Protein AF-A0A8T4NAN2-F1 (afdb_monomer_lite)

Radius of gyration: 14.88 Å; chains: 1; bounding box: 34×38×30 Å

pLDDT: mean 86.54, std 11.12, range [40.56, 97.69]

Foldseek 3Di:
DPPPPDDDDDDDPVVVVVLVVLDLDPPDDSVNSVVVVVVLVVCCVVPVVVSVVVVVVSVVSVVVVVVVVVVVD

Sequence (73 aa):
MQNEEITTIKLKKTTKERMEKLRTYPRETYDDILERMLGILNLTRVNPEKAQSKLINIDRQHKKENREKRLKI

Structure (mmCIF, N/CA/C/O backbone):
data_AF-A0A8T4NAN2-F1
#
_entry.id   AF-A0A8T4NAN2-F1
#
loop_
_atom_site.group_PDB
_atom_site.id
_atom_site.type_symbol
_atom_site.label_atom_id
_atom_site.label_alt_id
_atom_site.label_comp_id
_atom_site.label_asym_id
_atom_site.label_entity_id
_atom_site.label_seq_id
_atom_site.pdbx_PDB_ins_code
_atom_site.Cartn_x
_atom_site.Cartn_y
_atom_site.Cartn_z
_atom_site.occupancy
_atom_site.B_iso_or_equiv
_atom_site.auth_seq_id
_atom_site.auth_comp_id
_atom_site.auth_asym_id
_atom_site.auth_atom_id
_atom_site.pdbx_PDB_model_num
ATOM 1 N N . MET A 1 1 ? -19.190 -10.451 -18.511 1.00 40.56 1 MET A N 1
ATOM 2 C CA . MET A 1 1 ? -18.778 -9.924 -17.196 1.00 40.56 1 MET A CA 1
ATOM 3 C C . MET A 1 1 ? -17.984 -11.032 -16.534 1.00 40.56 1 MET A C 1
ATOM 5 O O . MET A 1 1 ? -18.550 -12.098 -16.338 1.00 40.56 1 MET A O 1
ATOM 9 N N . GLN A 1 2 ? -16.674 -10.866 -16.350 1.00 50.09 2 GLN A N 1
ATOM 10 C CA . GLN A 1 2 ? -15.902 -11.835 -15.568 1.00 50.09 2 GLN A CA 1
ATOM 11 C C . GLN A 1 2 ? -16.362 -11.682 -14.116 1.00 50.09 2 GLN A C 1
ATOM 13 O O . GLN A 1 2 ? -16.294 -10.584 -13.573 1.00 50.09 2 GLN A O 1
ATOM 18 N N . ASN A 1 3 ? -16.921 -12.743 -13.532 1.00 56.88 3 ASN A N 1
ATOM 19 C CA . ASN A 1 3 ? -17.123 -12.807 -12.090 1.00 56.88 3 ASN A CA 1
ATOM 20 C C . ASN A 1 3 ? -15.727 -12.879 -11.473 1.00 56.88 3 ASN A C 1
ATOM 22 O O . ASN A 1 3 ? -15.100 -13.934 -11.514 1.00 56.88 3 ASN A O 1
ATOM 26 N N . GLU A 1 4 ? -15.217 -11.766 -10.959 1.00 70.12 4 GLU A N 1
ATOM 27 C CA . GLU A 1 4 ? -14.069 -11.809 -10.060 1.00 70.12 4 GLU A CA 1
ATOM 28 C C . GLU A 1 4 ? -14.519 -12.575 -8.812 1.00 70.12 4 GLU A C 1
ATOM 30 O O . GLU A 1 4 ? -15.353 -12.111 -8.033 1.00 70.12 4 GLU A O 1
ATOM 35 N N . GLU A 1 5 ? -14.065 -13.822 -8.688 1.00 82.88 5 GLU A N 1
ATOM 36 C CA . GLU A 1 5 ? -14.405 -14.683 -7.562 1.00 82.88 5 GLU A CA 1
ATOM 37 C C . GLU A 1 5 ? -13.821 -14.080 -6.279 1.00 82.88 5 GLU A C 1
ATOM 39 O O . GLU A 1 5 ? -12.616 -14.130 -6.028 1.00 82.88 5 GLU A O 1
ATOM 44 N N . ILE A 1 6 ? -14.686 -13.477 -5.461 1.00 84.50 6 ILE A N 1
ATOM 45 C CA . ILE A 1 6 ? -14.281 -12.859 -4.200 1.00 84.50 6 ILE A CA 1
ATOM 46 C C . ILE A 1 6 ? -13.837 -13.956 -3.232 1.00 84.50 6 ILE A C 1
ATOM 48 O O . ILE A 1 6 ? -14.602 -14.859 -2.887 1.00 84.50 6 ILE A O 1
ATOM 52 N N . THR A 1 7 ? -12.612 -13.831 -2.728 1.00 87.50 7 THR A N 1
ATOM 53 C CA . THR A 1 7 ? -12.063 -14.704 -1.687 1.00 87.50 7 THR A CA 1
ATOM 54 C C . THR A 1 7 ? -11.837 -13.940 -0.383 1.00 87.50 7 THR A C 1
ATOM 56 O O . THR A 1 7 ? -11.721 -12.716 -0.362 1.00 87.50 7 THR A O 1
ATOM 59 N N . THR A 1 8 ? -11.791 -14.655 0.742 1.00 91.31 8 THR A N 1
ATOM 60 C CA . THR A 1 8 ? -11.552 -14.062 2.067 1.00 91.31 8 THR A CA 1
ATOM 61 C C . THR A 1 8 ? -10.188 -14.477 2.595 1.00 91.31 8 THR A C 1
ATOM 63 O O . THR A 1 8 ? -9.900 -15.663 2.743 1.00 91.31 8 THR A O 1
ATOM 66 N N . ILE A 1 9 ? -9.366 -13.496 2.966 1.00 90.81 9 ILE A N 1
ATOM 67 C CA . ILE A 1 9 ? -8.043 -13.721 3.554 1.00 90.81 9 ILE A CA 1
ATOM 68 C C . ILE A 1 9 ? -8.056 -13.247 5.008 1.00 90.81 9 ILE A C 1
ATOM 70 O O . ILE A 1 9 ? -8.404 -12.103 5.305 1.00 90.81 9 ILE A O 1
ATOM 74 N N . LYS A 1 10 ? -7.646 -14.114 5.941 1.00 94.56 10 LYS A N 1
ATOM 75 C CA . LYS A 1 10 ? -7.445 -13.719 7.343 1.00 94.56 10 LYS A CA 1
ATOM 76 C C . LYS A 1 10 ? -6.093 -13.026 7.494 1.00 94.56 10 LYS A C 1
ATOM 78 O O . LYS A 1 10 ? -5.057 -13.598 7.170 1.00 94.56 10 LYS A O 1
ATOM 83 N N . LEU A 1 11 ? -6.101 -11.816 8.046 1.00 94.56 11 LEU A N 1
ATOM 84 C CA . LEU A 1 11 ? -4.898 -11.024 8.301 1.00 94.56 11 LEU A CA 1
ATOM 85 C C . LEU A 1 11 ? -4.769 -10.699 9.789 1.00 94.56 11 LEU A C 1
ATOM 87 O O . LEU A 1 11 ? -5.761 -10.503 10.492 1.00 94.56 11 LEU A O 1
ATOM 91 N N . LYS A 1 12 ? -3.527 -10.588 10.271 1.00 97.69 12 LYS A N 1
ATOM 92 C CA . LYS A 1 12 ? -3.264 -10.029 11.602 1.00 97.69 12 LYS A CA 1
ATOM 93 C C . LYS A 1 12 ? -3.705 -8.564 11.631 1.00 97.69 12 LYS A C 1
ATOM 95 O O . LYS A 1 12 ? -3.526 -7.844 10.647 1.00 97.69 12 LYS A O 1
ATOM 100 N N . LYS A 1 13 ? -4.194 -8.098 12.784 1.00 96.06 13 LYS A N 1
ATOM 101 C CA . LYS A 1 13 ? -4.602 -6.695 12.979 1.00 96.06 13 LYS A CA 1
ATOM 102 C C . LYS A 1 13 ? -3.476 -5.714 12.627 1.00 96.06 13 LYS A C 1
ATOM 104 O O . LYS A 1 13 ? -3.705 -4.751 11.909 1.00 96.06 13 LYS A O 1
ATOM 109 N N . THR A 1 14 ? -2.246 -6.029 13.027 1.00 96.69 14 THR A N 1
ATOM 110 C CA . THR A 1 14 ? -1.056 -5.230 12.700 1.00 96.69 14 THR A CA 1
ATOM 111 C C . THR A 1 14 ? -0.783 -5.153 11.195 1.00 96.69 14 THR A C 1
ATOM 113 O O . THR A 1 14 ? -0.383 -4.105 10.695 1.00 96.69 14 THR A O 1
ATOM 116 N N . THR A 1 15 ? -1.029 -6.230 10.442 1.00 94.88 15 THR A N 1
ATOM 117 C CA . THR A 1 15 ? -0.917 -6.221 8.974 1.00 94.88 15 THR A CA 1
ATOM 118 C C . THR A 1 15 ? -1.991 -5.334 8.354 1.00 94.88 15 THR A C 1
ATOM 120 O O . THR A 1 15 ? -1.671 -4.510 7.501 1.00 94.88 15 THR A O 1
ATOM 123 N N . LYS A 1 16 ? -3.240 -5.439 8.827 1.00 93.88 16 LYS A N 1
ATOM 124 C CA . LYS A 1 16 ? -4.347 -4.580 8.382 1.00 93.88 16 LYS A CA 1
ATOM 125 C C . LYS A 1 16 ? -4.034 -3.095 8.607 1.00 93.88 16 LYS A C 1
ATOM 127 O O . LYS A 1 16 ? -4.171 -2.298 7.686 1.00 93.88 16 LYS A O 1
ATOM 132 N N . GLU A 1 17 ? -3.553 -2.730 9.795 1.00 94.31 17 GLU A N 1
ATOM 133 C CA . GLU A 1 17 ? -3.172 -1.348 10.129 1.00 94.31 17 GLU A CA 1
ATOM 134 C C . GLU A 1 17 ? -2.026 -0.831 9.248 1.00 94.31 17 GLU A C 1
ATOM 136 O O . GLU A 1 17 ? -2.018 0.330 8.840 1.00 94.31 17 GLU A O 1
ATOM 141 N N . ARG A 1 18 ? -1.054 -1.689 8.910 1.00 92.00 18 ARG A N 1
ATOM 142 C CA . ARG A 1 18 ? -0.005 -1.335 7.944 1.00 92.00 18 ARG A CA 1
ATOM 143 C C . ARG A 1 18 ? -0.589 -1.070 6.561 1.00 92.00 18 ARG A C 1
ATOM 145 O O . ARG A 1 18 ? -0.188 -0.094 5.942 1.00 92.00 18 ARG A O 1
ATOM 152 N N . MET A 1 19 ? -1.535 -1.887 6.097 1.00 92.06 19 MET A N 1
ATOM 153 C CA . MET A 1 19 ? -2.199 -1.681 4.805 1.00 92.06 19 MET A CA 1
ATOM 154 C C . MET A 1 19 ? -3.016 -0.389 4.776 1.00 92.06 19 MET A C 1
ATOM 156 O O . MET A 1 19 ? -2.964 0.337 3.791 1.00 92.06 19 MET A O 1
ATOM 160 N N . GLU A 1 20 ? -3.709 -0.045 5.861 1.00 90.44 20 GLU A N 1
ATOM 161 C CA . GLU A 1 20 ? -4.442 1.225 5.953 1.00 90.44 20 GLU A CA 1
ATOM 162 C C . GLU A 1 20 ? -3.521 2.439 5.777 1.00 90.44 20 GLU A C 1
ATOM 164 O O . GLU A 1 20 ? -3.887 3.389 5.090 1.00 90.44 20 GLU A O 1
ATOM 169 N N . LYS A 1 21 ? -2.295 2.388 6.315 1.00 89.06 21 LYS A N 1
ATOM 170 C CA . LYS A 1 21 ? -1.283 3.445 6.131 1.00 89.06 21 LYS A CA 1
ATOM 171 C C . LYS A 1 21 ? -0.738 3.534 4.703 1.00 89.06 21 LYS A C 1
ATOM 173 O O . LYS A 1 21 ? -0.166 4.559 4.346 1.00 89.06 21 LYS A O 1
ATOM 178 N N . LEU A 1 22 ? -0.890 2.482 3.899 1.00 88.44 22 LEU A N 1
ATOM 179 C CA . LEU A 1 22 ? -0.472 2.475 2.495 1.00 88.44 22 LEU A CA 1
ATOM 180 C C . LEU A 1 22 ? -1.512 3.108 1.566 1.00 88.44 22 LEU A C 1
ATOM 182 O O . LEU A 1 22 ? -1.189 3.361 0.402 1.00 88.44 22 LEU A O 1
ATOM 186 N N . ARG A 1 23 ? -2.724 3.404 2.059 1.00 88.88 23 ARG A N 1
ATOM 187 C CA . ARG A 1 23 ? -3.756 4.064 1.257 1.00 88.88 23 ARG A CA 1
ATOM 188 C C . ARG A 1 23 ? -3.256 5.390 0.710 1.00 88.88 23 ARG A C 1
ATOM 190 O O . ARG A 1 23 ? -2.721 6.219 1.443 1.00 88.88 23 ARG A O 1
ATOM 197 N N . THR A 1 24 ? -3.418 5.581 -0.586 1.00 82.56 24 THR A N 1
ATOM 198 C CA . THR A 1 24 ? -3.101 6.815 -1.303 1.00 82.56 24 THR A CA 1
ATOM 199 C C . THR A 1 24 ? -4.342 7.650 -1.557 1.00 82.56 24 THR A C 1
ATOM 201 O O . THR A 1 24 ? -4.178 8.813 -1.865 1.00 82.56 24 THR A O 1
ATOM 204 N N . TYR A 1 25 ? -5.551 7.100 -1.384 1.00 82.88 25 TYR A N 1
ATOM 205 C CA . TYR A 1 25 ? -6.801 7.858 -1.459 1.00 82.88 25 TYR A CA 1
ATOM 206 C C . TYR A 1 25 ? -7.799 7.398 -0.383 1.00 82.88 25 TYR A C 1
ATOM 208 O O . TYR A 1 25 ? -7.765 6.237 0.036 1.00 82.88 25 TYR A O 1
ATOM 216 N N . PRO A 1 26 ? -8.750 8.253 0.047 1.00 79.94 26 PRO A N 1
ATOM 217 C CA . PRO A 1 26 ? -9.711 7.901 1.098 1.00 79.94 26 PRO A CA 1
ATOM 218 C C . PRO A 1 26 ? -10.594 6.680 0.792 1.00 79.94 26 PRO A C 1
ATOM 220 O O . PRO A 1 26 ? -11.007 5.985 1.717 1.00 79.94 26 PRO A O 1
ATOM 223 N N . ARG A 1 27 ? -10.893 6.430 -0.492 1.00 86.62 27 ARG A N 1
ATOM 224 C CA . ARG A 1 27 ? -11.806 5.370 -0.959 1.00 86.62 27 ARG A CA 1
ATOM 225 C C . ARG A 1 27 ? -11.095 4.143 -1.543 1.00 86.62 27 ARG A C 1
ATOM 227 O O . ARG A 1 27 ? -11.755 3.311 -2.147 1.00 86.62 27 ARG A O 1
ATOM 234 N N . GLU A 1 28 ? -9.778 4.036 -1.379 1.00 88.56 28 GLU A N 1
ATOM 235 C CA . GLU A 1 28 ? -9.012 2.889 -1.882 1.00 88.56 28 GLU A CA 1
ATOM 236 C C . GLU A 1 28 ? -9.360 1.613 -1.093 1.00 88.56 28 GLU A C 1
ATOM 238 O O . GLU A 1 28 ? -9.351 1.605 0.149 1.00 88.56 28 GLU A O 1
ATOM 243 N N . THR A 1 29 ? -9.692 0.539 -1.809 1.00 92.25 29 THR A N 1
ATOM 244 C CA . THR A 1 29 ? -10.033 -0.762 -1.224 1.00 92.25 29 THR A CA 1
ATOM 245 C C . THR A 1 29 ? -8.771 -1.530 -0.826 1.00 92.25 29 THR A C 1
ATOM 247 O O . THR A 1 29 ? -7.655 -1.158 -1.177 1.00 92.25 29 THR A O 1
ATOM 250 N N . TYR A 1 30 ? -8.909 -2.607 -0.045 1.00 91.38 30 TYR A N 1
ATOM 251 C CA . TYR A 1 30 ? -7.746 -3.455 0.251 1.00 91.38 30 TYR A CA 1
ATOM 252 C C . TYR A 1 30 ? -7.227 -4.182 -0.986 1.00 91.38 30 TYR A C 1
ATOM 254 O O . TYR A 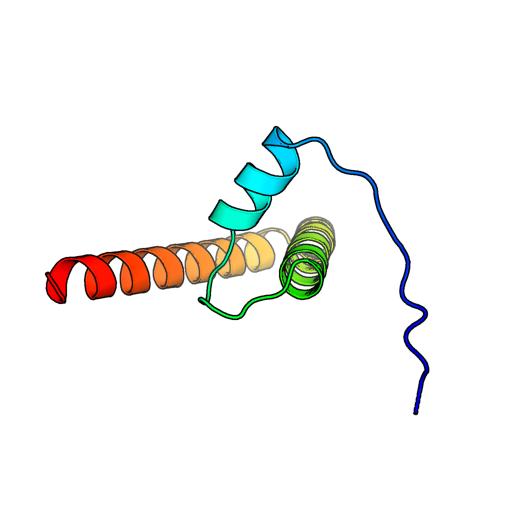1 30 ? -6.028 -4.444 -1.049 1.00 91.38 30 TYR A O 1
ATOM 262 N N . ASP A 1 31 ? -8.108 -4.474 -1.939 1.00 91.25 31 ASP A N 1
ATOM 263 C CA . ASP A 1 31 ? -7.745 -5.161 -3.169 1.00 91.25 31 ASP A CA 1
ATOM 264 C C . ASP A 1 31 ? -6.896 -4.252 -4.066 1.00 91.25 31 ASP A C 1
ATOM 266 O O . ASP A 1 31 ? -5.782 -4.624 -4.420 1.00 91.25 31 ASP A O 1
ATOM 270 N N . ASP A 1 32 ? -7.298 -2.986 -4.239 1.00 92.19 32 ASP A N 1
ATOM 271 C CA . ASP A 1 32 ? -6.498 -1.967 -4.945 1.00 92.19 32 ASP A CA 1
ATOM 272 C C . ASP A 1 32 ? -5.074 -1.840 -4.365 1.00 92.19 32 ASP A C 1
ATOM 274 O O . ASP A 1 32 ? -4.073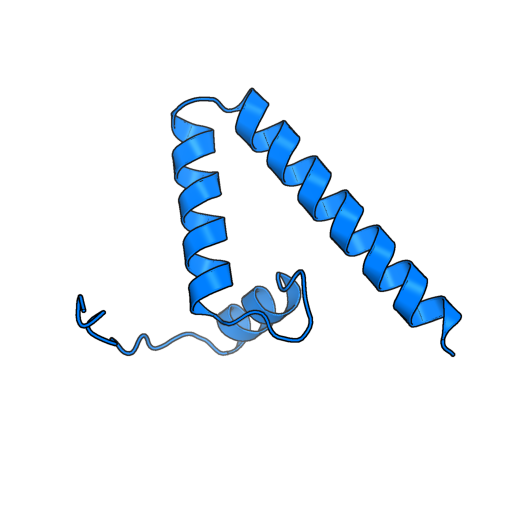 -1.741 -5.085 1.00 92.19 32 ASP A O 1
ATOM 278 N N . ILE A 1 33 ? -4.962 -1.857 -3.028 1.00 92.88 33 ILE A N 1
ATOM 279 C CA . ILE A 1 33 ? -3.671 -1.783 -2.332 1.00 92.88 33 ILE A CA 1
A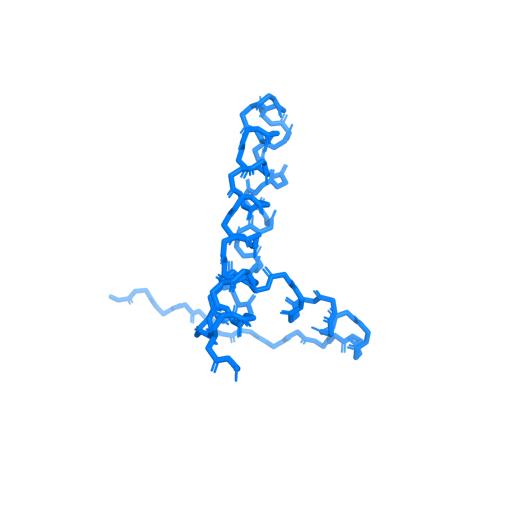TOM 280 C C . ILE A 1 33 ? -2.842 -3.039 -2.6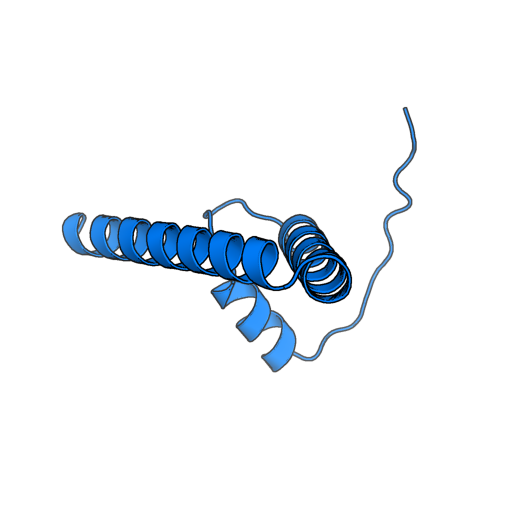29 1.00 92.88 33 ILE A C 1
ATOM 282 O O . ILE A 1 33 ? -1.639 -2.930 -2.879 1.00 92.88 33 ILE A O 1
ATOM 286 N N . LEU A 1 34 ? -3.458 -4.225 -2.591 1.00 92.94 34 LEU A N 1
ATOM 287 C CA . LEU A 1 34 ? -2.796 -5.499 -2.879 1.00 92.94 34 LEU A CA 1
ATOM 288 C C . LEU A 1 34 ? -2.316 -5.559 -4.328 1.00 92.94 34 LEU A C 1
ATOM 290 O O . LEU A 1 34 ? -1.134 -5.830 -4.548 1.00 92.94 34 LEU A O 1
ATOM 294 N N . GLU A 1 35 ? -3.168 -5.232 -5.295 1.00 93.19 35 GLU A N 1
ATOM 295 C CA . GLU A 1 35 ? -2.808 -5.181 -6.711 1.00 93.19 35 GLU A CA 1
ATOM 296 C C . GLU A 1 35 ? -1.645 -4.227 -6.961 1.00 93.19 35 GLU A C 1
ATOM 298 O O . GLU A 1 35 ? -0.670 -4.571 -7.636 1.00 93.19 35 GLU A O 1
ATOM 303 N N . ARG A 1 36 ? -1.686 -3.035 -6.358 1.00 92.56 36 ARG A N 1
ATOM 304 C CA . ARG A 1 36 ? -0.605 -2.058 -6.481 1.00 92.56 36 ARG A CA 1
ATOM 305 C C . ARG A 1 36 ? 0.703 -2.581 -5.896 1.00 92.56 36 ARG A C 1
ATOM 307 O O . ARG A 1 36 ? 1.749 -2.415 -6.529 1.00 92.56 36 ARG A O 1
ATOM 314 N N . MET A 1 37 ? 0.668 -3.211 -4.721 1.00 92.25 37 MET A N 1
ATOM 315 C CA . MET A 1 37 ? 1.856 -3.810 -4.101 1.00 92.25 37 MET A CA 1
ATOM 316 C C . MET A 1 37 ? 2.432 -4.938 -4.959 1.00 92.25 37 MET A C 1
ATOM 318 O O . MET A 1 37 ? 3.633 -4.940 -5.230 1.00 92.25 37 MET A O 1
ATOM 322 N N . LEU A 1 38 ? 1.591 -5.860 -5.430 1.00 94.38 38 LEU A N 1
ATOM 323 C CA . LEU A 1 38 ? 2.001 -6.962 -6.302 1.00 94.38 38 LEU A CA 1
ATOM 324 C C . LEU A 1 38 ? 2.555 -6.442 -7.631 1.00 94.38 38 LEU A C 1
ATOM 326 O O . LEU A 1 38 ? 3.594 -6.908 -8.096 1.00 94.38 38 LEU A O 1
ATOM 330 N N . GLY A 1 39 ? 1.931 -5.415 -8.205 1.00 93.50 39 GLY A N 1
ATOM 331 C CA . GLY A 1 39 ? 2.402 -4.747 -9.412 1.00 93.50 39 GLY A CA 1
ATOM 332 C C . GLY A 1 39 ? 3.779 -4.107 -9.234 1.00 93.50 39 GLY A C 1
ATOM 333 O O . GLY A 1 39 ? 4.621 -4.217 -10.124 1.00 93.50 39 GLY A O 1
ATOM 334 N N . ILE A 1 40 ? 4.043 -3.473 -8.086 1.00 92.25 40 ILE A N 1
ATOM 335 C CA . ILE A 1 40 ? 5.376 -2.945 -7.761 1.00 92.25 40 ILE A CA 1
ATOM 336 C C . ILE A 1 40 ? 6.375 -4.088 -7.593 1.00 92.25 40 ILE A C 1
ATOM 338 O O . ILE A 1 40 ? 7.438 -4.021 -8.193 1.00 92.25 40 ILE A O 1
ATOM 342 N N . LEU A 1 41 ? 6.047 -5.142 -6.841 1.00 93.25 41 LEU A N 1
ATOM 343 C CA . LEU A 1 41 ? 6.938 -6.293 -6.642 1.00 93.25 41 LEU A CA 1
ATOM 344 C C . LEU A 1 41 ? 7.322 -6.955 -7.972 1.00 93.25 41 LEU A C 1
ATOM 346 O O . LEU A 1 41 ? 8.502 -7.206 -8.225 1.00 93.25 41 LEU A O 1
ATOM 350 N N . ASN A 1 42 ? 6.341 -7.163 -8.850 1.00 94.19 42 ASN A N 1
ATOM 351 C CA . ASN A 1 42 ? 6.560 -7.686 -10.195 1.00 94.19 42 ASN A CA 1
ATOM 352 C C . ASN A 1 42 ? 7.448 -6.754 -11.023 1.00 94.19 42 ASN A C 1
ATOM 354 O O . ASN A 1 42 ? 8.366 -7.219 -11.700 1.00 94.19 42 ASN A O 1
ATOM 358 N N . LEU A 1 43 ? 7.212 -5.443 -10.943 1.00 93.06 43 LEU A N 1
ATOM 359 C CA . LEU A 1 43 ? 8.014 -4.450 -11.646 1.00 93.06 43 LEU A CA 1
ATOM 360 C C . LEU A 1 43 ? 9.452 -4.410 -11.125 1.00 93.06 43 LEU A C 1
ATOM 362 O O . LEU A 1 43 ? 10.362 -4.347 -11.937 1.00 93.06 43 LEU A O 1
ATOM 366 N N . THR A 1 44 ? 9.677 -4.512 -9.815 1.00 93.44 44 THR A N 1
ATOM 367 C CA . THR A 1 44 ? 11.022 -4.530 -9.220 1.00 93.44 44 THR A CA 1
ATOM 368 C C . THR A 1 44 ? 11.849 -5.698 -9.746 1.00 93.44 44 THR A C 1
ATOM 370 O O . THR A 1 44 ? 13.044 -5.542 -9.978 1.00 93.44 44 THR A O 1
ATOM 373 N N . ARG A 1 45 ? 11.213 -6.853 -9.986 1.00 91.88 45 ARG A N 1
ATOM 374 C CA . ARG A 1 45 ? 11.875 -8.028 -10.566 1.00 91.88 45 ARG A CA 1
ATOM 375 C C . ARG A 1 45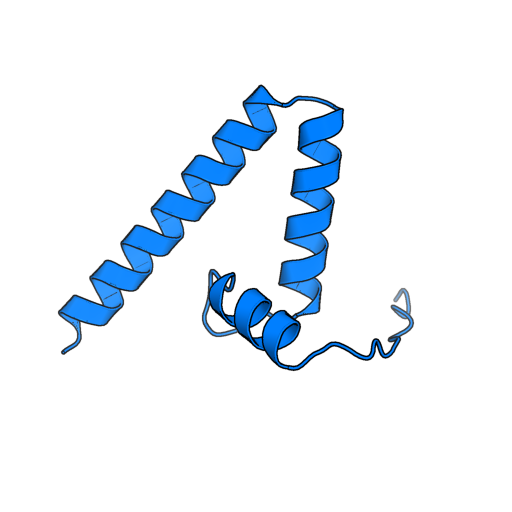 ? 12.294 -7.818 -12.025 1.00 91.88 45 ARG A C 1
ATOM 377 O O . ARG A 1 45 ? 13.315 -8.353 -12.434 1.00 91.88 45 ARG A O 1
ATOM 384 N N . VAL A 1 46 ? 11.497 -7.089 -12.809 1.00 94.25 46 VAL A N 1
ATOM 385 C CA . VAL A 1 46 ? 11.709 -6.913 -14.260 1.00 94.25 46 VAL A CA 1
ATOM 386 C C . VAL A 1 46 ? 12.554 -5.677 -14.574 1.00 94.25 46 VAL A C 1
ATOM 388 O O . VAL A 1 46 ? 13.415 -5.719 -15.445 1.00 94.25 46 VAL A O 1
ATOM 391 N N . ASN A 1 47 ? 12.290 -4.563 -13.895 1.00 93.50 47 ASN A N 1
ATOM 392 C CA . ASN A 1 47 ? 12.975 -3.289 -14.070 1.00 93.50 47 ASN A CA 1
ATOM 393 C C . ASN A 1 47 ? 12.977 -2.501 -12.737 1.00 93.50 47 ASN A C 1
ATOM 395 O O . ASN A 1 47 ? 12.010 -1.786 -12.431 1.00 93.50 47 ASN A O 1
ATOM 399 N N . PRO A 1 48 ? 14.056 -2.611 -11.942 1.00 92.12 48 PRO A N 1
ATOM 400 C CA . PRO A 1 48 ? 14.132 -1.995 -10.618 1.00 92.12 48 PRO A CA 1
ATOM 401 C C . PRO A 1 48 ? 14.138 -0.459 -10.658 1.00 92.12 48 PRO A C 1
ATOM 403 O O . PRO A 1 48 ? 13.554 0.173 -9.780 1.00 92.12 48 PRO A O 1
ATOM 406 N N . GLU A 1 49 ? 14.715 0.161 -11.689 1.00 93.62 49 GLU A N 1
ATOM 407 C CA . GLU A 1 49 ? 14.767 1.626 -11.835 1.00 93.62 49 GLU A CA 1
ATOM 408 C C . GLU A 1 49 ? 13.369 2.223 -12.046 1.00 93.62 49 GLU A C 1
ATOM 410 O O . GLU A 1 49 ? 12.971 3.220 -11.427 1.00 93.62 49 GLU A O 1
ATOM 415 N N . LYS A 1 50 ? 12.562 1.563 -12.883 1.00 90.75 50 LYS A N 1
ATOM 416 C CA . LYS A 1 50 ? 11.166 1.944 -13.107 1.00 90.75 50 LYS A CA 1
ATOM 417 C C . LYS A 1 50 ? 10.324 1.728 -11.849 1.00 90.75 50 LYS A C 1
ATOM 419 O O . LYS A 1 50 ? 9.447 2.546 -11.559 1.00 90.75 50 LYS A O 1
ATOM 424 N N . ALA A 1 51 ? 10.597 0.673 -11.079 1.00 91.62 51 ALA A N 1
ATOM 425 C CA . ALA A 1 51 ? 9.951 0.451 -9.787 1.00 91.62 51 ALA A CA 1
ATOM 426 C C . ALA A 1 51 ? 10.291 1.562 -8.783 1.00 91.62 51 ALA A C 1
ATOM 428 O O . ALA A 1 51 ? 9.386 2.122 -8.163 1.00 91.62 51 ALA A O 1
ATOM 429 N N . GLN A 1 52 ? 11.564 1.953 -8.690 1.00 92.25 52 GLN A N 1
ATOM 430 C CA . GLN A 1 52 ? 12.010 3.055 -7.839 1.00 92.25 52 GLN A CA 1
ATOM 431 C C . GLN A 1 52 ? 11.327 4.374 -8.221 1.00 92.25 52 GLN A C 1
ATOM 433 O O . GLN A 1 52 ? 10.797 5.074 -7.359 1.00 92.25 52 GLN A O 1
ATOM 438 N N . SER A 1 53 ? 11.249 4.676 -9.517 1.00 93.06 53 SER A N 1
ATOM 439 C CA . SER A 1 53 ? 10.550 5.863 -10.023 1.00 93.06 53 SER A CA 1
ATOM 440 C C . SER A 1 53 ? 9.070 5.870 -9.623 1.00 93.06 53 SER A C 1
ATOM 442 O O . SER A 1 53 ? 8.531 6.895 -9.200 1.00 93.06 53 SER A O 1
ATOM 444 N N . LYS A 1 54 ? 8.405 4.710 -9.696 1.00 89.75 54 LYS A N 1
ATOM 445 C CA . LYS A 1 54 ? 7.004 4.556 -9.283 1.00 89.75 54 LYS A CA 1
ATOM 446 C C . LYS A 1 54 ? 6.826 4.752 -7.773 1.00 89.75 54 LYS A C 1
ATOM 448 O O . LYS A 1 54 ? 5.886 5.431 -7.368 1.00 89.75 54 LYS A O 1
ATOM 453 N N . LEU A 1 55 ? 7.743 4.233 -6.955 1.00 90.88 55 LEU A N 1
ATOM 454 C CA . LEU A 1 55 ? 7.741 4.436 -5.502 1.00 90.88 55 LEU A CA 1
ATOM 455 C C . LEU A 1 55 ? 7.905 5.913 -5.123 1.00 90.88 55 LEU A C 1
ATOM 457 O O . LEU A 1 55 ? 7.165 6.410 -4.277 1.00 90.88 55 LEU A O 1
ATOM 461 N N . ILE A 1 56 ? 8.805 6.639 -5.792 1.00 92.81 56 ILE A N 1
ATOM 462 C CA . ILE A 1 56 ? 8.997 8.082 -5.573 1.00 92.81 56 ILE A CA 1
ATOM 463 C C . ILE A 1 56 ? 7.708 8.860 -5.871 1.00 92.81 56 ILE A C 1
ATOM 465 O O . ILE A 1 56 ? 7.352 9.782 -5.137 1.00 92.81 56 ILE A O 1
ATOM 469 N N . ASN A 1 57 ? 6.981 8.493 -6.928 1.00 90.31 57 ASN A N 1
ATOM 470 C CA . ASN A 1 57 ? 5.722 9.153 -7.274 1.00 90.31 57 ASN A CA 1
ATOM 471 C C . ASN A 1 57 ? 4.629 8.914 -6.225 1.00 90.31 57 ASN A C 1
ATOM 473 O O . ASN A 1 57 ? 3.905 9.851 -5.885 1.00 90.31 57 ASN A O 1
ATOM 477 N N . ILE A 1 58 ? 4.547 7.699 -5.677 1.00 87.56 58 ILE A N 1
ATOM 478 C CA . ILE A 1 58 ? 3.614 7.371 -4.590 1.00 87.56 58 ILE A CA 1
ATOM 479 C C . ILE A 1 58 ? 3.948 8.189 -3.335 1.00 87.56 58 ILE A C 1
ATOM 481 O O . ILE A 1 58 ? 3.058 8.805 -2.751 1.00 87.56 58 ILE A O 1
ATOM 485 N N . ASP A 1 59 ? 5.227 8.278 -2.961 1.00 88.81 59 ASP A N 1
ATOM 486 C CA . ASP A 1 59 ? 5.670 9.087 -1.817 1.00 88.81 59 ASP A CA 1
ATOM 487 C C . ASP A 1 59 ? 5.340 10.580 -2.003 1.00 88.81 59 ASP A C 1
ATOM 489 O O . ASP A 1 59 ? 4.848 11.248 -1.089 1.00 88.81 59 ASP A O 1
ATOM 493 N N . ARG A 1 60 ? 5.524 11.115 -3.218 1.00 89.44 60 ARG A N 1
ATOM 494 C CA . ARG A 1 60 ? 5.127 12.495 -3.552 1.00 89.44 60 ARG A CA 1
ATOM 495 C C . ARG A 1 60 ? 3.622 12.719 -3.394 1.00 89.44 60 ARG A C 1
ATOM 497 O O . ARG A 1 60 ? 3.227 13.755 -2.857 1.00 89.44 60 ARG A O 1
ATOM 504 N N . GLN A 1 61 ? 2.791 11.774 -3.834 1.00 86.06 61 GLN A N 1
ATOM 505 C CA . GLN A 1 61 ? 1.335 11.853 -3.669 1.00 86.06 61 GLN A CA 1
ATOM 506 C C . GLN A 1 61 ? 0.939 11.844 -2.190 1.00 86.06 61 GLN A C 1
ATOM 508 O O . GLN A 1 61 ? 0.205 12.729 -1.753 1.00 86.06 61 GLN A O 1
ATOM 513 N N . HIS A 1 62 ? 1.500 10.928 -1.396 1.00 83.19 62 HIS A N 1
ATOM 514 C CA . HIS A 1 62 ? 1.272 10.869 0.053 1.00 83.19 62 HIS A CA 1
ATOM 515 C C . HIS A 1 62 ? 1.657 12.165 0.764 1.00 83.19 62 HIS A C 1
ATOM 517 O O . HIS A 1 62 ? 0.898 12.674 1.590 1.00 83.19 62 HIS A O 1
ATOM 523 N N . LYS A 1 63 ? 2.808 12.750 0.421 1.00 85.19 63 LYS A N 1
ATOM 524 C CA . LYS A 1 63 ? 3.237 14.045 0.969 1.00 85.19 63 LYS A CA 1
ATOM 525 C C . LYS A 1 63 ? 2.263 15.168 0.620 1.00 85.19 63 LYS A C 1
ATOM 527 O O . LYS A 1 63 ? 1.977 16.001 1.481 1.00 85.19 63 LYS A O 1
ATOM 532 N N . LYS A 1 64 ? 1.741 15.189 -0.610 1.00 84.38 64 LYS A N 1
ATOM 533 C CA . LYS A 1 64 ? 0.764 16.190 -1.053 1.00 84.38 64 LYS A CA 1
ATOM 534 C C . LYS A 1 64 ? -0.550 16.070 -0.281 1.00 84.38 64 LYS A C 1
ATOM 536 O O . LYS A 1 64 ? -0.989 17.060 0.295 1.00 84.38 64 LYS A O 1
ATOM 541 N N . GLU A 1 65 ? -1.121 14.872 -0.184 1.00 79.94 65 GLU A N 1
ATOM 542 C CA . GLU A 1 65 ? -2.364 14.661 0.569 1.00 79.94 65 GLU A CA 1
ATOM 543 C C . GLU A 1 65 ? -2.214 15.003 2.051 1.00 79.94 65 GLU A C 1
ATOM 545 O O . GLU A 1 65 ? -3.078 15.651 2.640 1.00 79.94 65 GLU A O 1
ATOM 550 N N . ASN A 1 66 ? -1.105 14.595 2.671 1.00 78.81 66 ASN A N 1
ATOM 551 C CA . ASN A 1 66 ? -0.845 14.913 4.070 1.00 78.81 66 ASN A CA 1
ATOM 552 C C . ASN A 1 66 ? -0.698 16.423 4.285 1.00 78.81 66 ASN A C 1
ATOM 554 O O . ASN A 1 66 ? -1.166 16.944 5.295 1.00 78.81 66 ASN A O 1
ATOM 558 N N . ARG A 1 67 ? -0.097 17.148 3.334 1.00 79.50 67 ARG A N 1
ATOM 559 C CA . ARG A 1 67 ? -0.039 18.613 3.371 1.00 79.50 67 ARG A CA 1
ATOM 560 C C . ARG A 1 67 ? -1.433 19.232 3.252 1.00 79.50 67 ARG A C 1
ATOM 562 O O . ARG A 1 67 ? -1.758 20.113 4.038 1.00 79.50 67 ARG A O 1
ATOM 569 N N . GLU A 1 68 ? -2.261 18.758 2.327 1.00 78.31 68 GLU A N 1
ATOM 570 C CA . GLU A 1 68 ? -3.634 19.248 2.142 1.00 78.31 68 GLU A CA 1
ATOM 571 C C . GLU A 1 68 ? -4.523 18.980 3.363 1.00 78.31 68 GLU A C 1
ATOM 573 O O . GLU A 1 68 ? -5.294 19.852 3.755 1.00 78.31 68 GLU A O 1
ATOM 578 N N . LYS A 1 69 ? -4.381 17.819 4.015 1.00 73.50 69 LYS A N 1
ATOM 579 C CA . LYS A 1 69 ? -5.078 17.509 5.276 1.00 73.50 69 LYS A CA 1
ATOM 580 C C . LYS A 1 69 ? -4.700 18.479 6.397 1.00 73.50 69 LYS A C 1
ATOM 582 O O . LYS A 1 69 ? -5.569 18.875 7.161 1.00 73.50 69 LYS A O 1
ATOM 587 N N . ARG A 1 70 ? -3.427 18.883 6.482 1.00 73.25 70 ARG A N 1
ATOM 588 C CA . ARG A 1 70 ? -2.933 19.819 7.510 1.00 73.25 70 ARG A CA 1
ATOM 589 C C . ARG A 1 70 ? -3.346 21.272 7.276 1.00 73.25 70 ARG A C 1
ATOM 591 O O . ARG A 1 70 ? -3.379 22.024 8.234 1.00 73.25 70 ARG A O 1
ATOM 598 N N . LEU A 1 71 ? -3.627 21.662 6.031 1.00 74.06 71 LEU A N 1
ATOM 599 C CA . LEU A 1 71 ? -4.055 23.022 5.667 1.00 74.06 71 LEU A CA 1
ATOM 600 C C . LEU A 1 71 ? -5.572 23.242 5.798 1.00 74.06 71 LEU A C 1
ATOM 602 O O . LEU A 1 71 ? -6.033 24.368 5.657 1.00 74.06 71 LEU A O 1
ATOM 606 N N . LYS A 1 72 ? -6.348 22.172 6.010 1.00 63.19 72 LYS A N 1
ATOM 607 C CA . LYS A 1 72 ? -7.809 22.208 6.208 1.00 63.19 72 LYS A CA 1
ATOM 608 C C . LYS A 1 72 ? -8.219 22.200 7.694 1.00 63.19 72 LYS A C 1
ATOM 610 O O . LYS A 1 72 ? -9.391 21.972 7.981 1.00 63.19 72 LYS A O 1
ATOM 615 N N . ILE A 1 73 ? -7.261 22.400 8.602 1.00 51.66 73 ILE A N 1
ATOM 616 C CA . ILE A 1 73 ? -7.428 22.561 10.059 1.00 51.66 73 ILE A CA 1
ATOM 617 C C . ILE A 1 73 ? -7.117 24.018 10.384 1.00 51.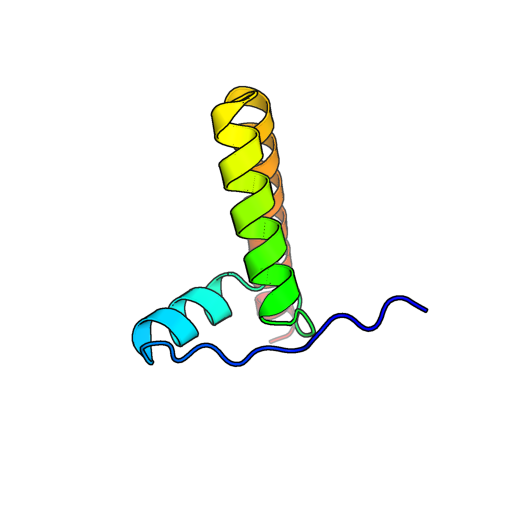66 73 ILE A C 1
ATOM 619 O O . ILE A 1 73 ? -7.875 24.606 11.180 1.00 51.66 73 ILE A O 1
#

Secondary structure (DSSP, 8-state):
------------HHHHHHHHHT-SSTT--HHHHHHHHHHHHHHHHH-HHHHHHHHHHHHHHHHHHHHHHHHT-